Protein 9C72 (pdb70)

Radius of gyration: 13.76 Å; Cα contacts (8 Å, |Δi|>4): 237; chains: 1; bounding box: 25×38×30 Å

InterPro domains:
  IPR039989 ADP-ribose pyrophosphatase, mitochondrial [PTHR13030] (36-1040)
  IPR054090 Cep192/Spd-2-like domain [PF22073] (698-804)
  IPR054091 Cep192-like, domain 5 [PF22074] (838-971)
  IPR054092 Cep192-like, domain 6 [PF22076] (1048-1144)

Foldseek 3Di:
DQKDKPDQAAEAEPPDDLKDKMKIWGADQAKKKKAKDKPDPPFWDKPPRIDIAGYNTGIDMIMIGGDDDDPVVVVDDQMWIWMDIDPDIDIHGYYYDD

Nearest PDB structures (foldseek):
  2bvu-assembly3_C  TM=7.420E-01  e=1.705E-05  Ascaris suum
  1grw-assembly2_B  TM=7.457E-01  e=2.321E-05  Caenorhabditis elegans
  1row-assembly2_B  TM=7.937E-01  e=9.779E-05  Caenorhabditis elegans
  1msp-assembly1_A  TM=7.279E-01  e=3.325E-05  Ascaris suum
  1z9l-assembly1_A  TM=6.857E-01  e=5.851E-05  Rattus norvegicus

B-factor: mean 42.07, std 24.95, range [18.65, 183.74]

Secondary structure (DSSP, 8-state):
--EEEE-S-EEEETTS-SEEEEEEEE-SSS-EEEEEEESSTTSEEEESSEEEE-STTEEEEEEEEE-S---TTTTPPPPEEEEEETTEEEEEEEEEE-

Structure (mmCIF, N/CA/C/O backbone):
data_9C72
#
_entry.id   9C72
#
_cell.length_a   88.580
_cell.length_b   88.580
_cell.length_c   79.000
_cell.angle_alpha   90.000
_cell.angle_beta   90.000
_cell.angle_gamma   90.000
#
_symmetry.space_group_name_H-M   'I 41 2 2'
#
loop_
_entity.id
_entity.type
_entity.pdbx_description
1 polymer 'Spindle defective 2'
2 non-polymer 'SULFATE ION'
3 non-polymer 1,2-ETHANEDIOL
4 water water
#
loop_
_atom_site.group_PDB
_atom_site.id
_atom_site.type_symbol
_atom_site.label_atom_id
_atom_site.label_alt_id
_atom_site.label_comp_id
_atom_site.label_asym_id
_atom_site.label_entity_id
_atom_site.label_seq_id
_atom_site.pdbx_PDB_ins_code
_atom_site.Cartn_x
_atom_site.Cartn_y
_atom_site.Cartn_z
_atom_site.occupancy
_atom_site.B_iso_or_equiv
_atom_site.auth_seq_id
_atom_site.auth_comp_id
_atom_site.auth_asym_id
_atom_site.auth_atom_id
_atom_site.pdbx_PDB_model_num
ATOM 1 N N . GLN A 1 21 ? 75.41998 -9.15789 27.85207 1.000 68.10334 1049 GLN A N 1
ATOM 2 C CA . GLN A 1 21 ? 75.87337 -10.02439 28.93972 1.000 72.16338 1049 GLN A CA 1
ATOM 3 C C . GLN A 1 21 ? 76.58363 -11.26583 28.40141 1.000 55.70652 1049 GLN A C 1
ATOM 4 O O . GLN A 1 21 ? 77.77482 -11.44966 28.62296 1.000 60.23677 1049 GLN A O 1
ATOM 10 N N . ASN A 1 22 ? 75.84840 -12.11214 27.68166 1.000 45.97046 1050 ASN A N 1
ATOM 11 C CA . ASN A 1 22 ? 76.36002 -13.40081 27.23747 1.000 35.67875 1050 ASN A CA 1
ATOM 12 C C . ASN A 1 22 ? 76.85548 -13.39674 25.80584 1.000 35.29257 1050 ASN A C 1
ATOM 13 O O . ASN A 1 22 ? 77.24617 -14.44885 25.31389 1.000 29.94117 1050 ASN A O 1
ATOM 18 N N . TRP A 1 23 ? 76.82419 -12.25869 25.12457 1.000 30.55137 1051 TRP A N 1
ATOM 19 C CA . TRP A 1 23 ? 77.25960 -12.17966 23.74129 1.000 24.81408 1051 TRP A CA 1
ATOM 20 C C . TRP A 1 23 ? 77.50380 -10.70779 23.42772 1.000 30.68795 1051 TRP A C 1
ATOM 21 O O . TRP A 1 23 ? 77.16433 -9.83003 24.22159 1.000 31.48891 1051 TRP A O 1
ATOM 32 N N . CYS A 1 24 ? 78.10029 -10.43509 22.27157 1.000 27.11083 1052 CYS A N 1
ATOM 33 C CA . CYS A 1 24 ? 78.41099 -9.04177 21.95720 1.000 34.81977 1052 CYS A CA 1
ATOM 34 C C . CYS A 1 24 ? 78.71127 -8.89401 20.47519 1.000 32.15300 1052 CYS A C 1
ATOM 35 O O . CYS A 1 24 ? 78.92757 -9.87726 19.75271 1.000 25.62046 1052 CYS A O 1
ATOM 38 N N . VAL A 1 25 ? 78.71504 -7.63391 20.03336 1.000 27.81535 1053 VAL A N 1
ATOM 39 C CA . VAL A 1 25 ? 78.94010 -7.26494 18.63260 1.000 24.20453 1053 VAL A CA 1
ATOM 40 C C . VAL A 1 25 ? 79.98806 -6.15862 18.58804 1.000 27.27785 1053 VAL A C 1
ATOM 41 O O . VAL A 1 25 ? 79.91331 -5.19880 19.36404 1.000 30.69252 1053 VAL A O 1
ATOM 45 N N . GLN A 1 26 ? 80.97094 -6.30173 17.69391 1.000 28.41561 1054 GLN A N 1
ATOM 46 C CA . GLN A 1 26 ? 82.00237 -5.29956 17.46570 1.000 29.66323 1054 GLN A CA 1
ATOM 47 C C . GLN A 1 26 ? 82.13815 -5.04593 15.97075 1.000 25.58357 1054 GLN A C 1
ATOM 48 O O . GLN A 1 26 ? 81.97143 -5.98314 15.17947 1.000 32.39255 1054 GLN A O 1
ATOM 54 N N . PRO A 1 27 ? 82.46483 -3.79971 15.54550 1.000 33.92937 1055 PRO A N 1
ATOM 55 C CA . PRO A 1 27 ? 82.61637 -2.64770 16.42688 1.000 32.00986 1055 PRO A CA 1
ATOM 56 C C . PRO A 1 27 ? 81.23740 -2.09822 16.80054 1.000 37.40819 1055 PRO A C 1
ATOM 57 O O . PRO A 1 27 ? 80.23765 -2.70504 16.40520 1.000 33.08675 1055 PRO A O 1
ATOM 61 N N . GLY A 1 28 ? 81.18653 -0.98945 17.53893 1.000 38.71440 1056 GLY A N 1
ATOM 62 C CA . GLY A 1 28 ? 79.93608 -0.36519 17.91969 1.000 34.93175 1056 GLY A CA 1
ATOM 63 C C . GLY A 1 28 ? 79.42325 0.68257 16.95566 1.000 41.20093 1056 GLY A C 1
ATOM 64 O O . GLY A 1 28 ? 78.40841 1.32176 17.23277 1.000 40.61633 1056 GLY A O 1
ATOM 65 N N . LEU A 1 29 ? 80.10118 0.89052 15.82779 1.000 37.55610 1057 LEU A N 1
ATOM 66 C CA . LEU A 1 29 ? 79.65211 1.80796 14.78948 1.000 31.91571 1057 LEU A CA 1
ATOM 67 C C . LEU A 1 29 ? 80.22723 1.33842 13.46063 1.000 40.99482 1057 LEU A C 1
ATOM 68 O O . LEU A 1 29 ? 81.39844 0.95206 13.38484 1.000 36.13438 1057 LEU A O 1
ATOM 73 N N . LEU A 1 30 ? 79.40447 1.35829 12.42179 1.000 28.52087 1058 LEU A N 1
ATOM 74 C CA . LEU A 1 30 ? 79.85231 1.04769 11.06960 1.000 26.60474 1058 LEU A CA 1
ATOM 75 C C . LEU A 1 30 ? 80.00307 2.34455 10.29155 1.000 39.18952 1058 LEU A C 1
ATOM 76 O O . LEU A 1 30 ? 79.05476 3.12739 10.21106 1.000 44.36931 1058 LEU A O 1
ATOM 81 N N . GLU A 1 31 ? 81.18717 2.57550 9.72669 1.000 42.25012 1059 GLU A N 1
ATOM 82 C CA . GLU A 1 31 ? 81.50160 3.84030 9.06129 1.000 32.19077 1059 GLU A CA 1
ATOM 83 C C . GLU A 1 31 ? 81.63344 3.61106 7.56255 1.000 36.68964 1059 GLU A C 1
ATOM 84 O O . GLU A 1 31 ? 82.49780 2.83977 7.12378 1.000 33.71340 1059 GLU A O 1
ATOM 90 N N . PHE A 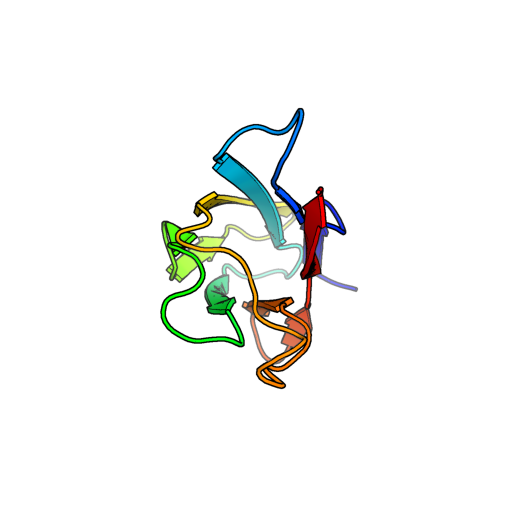1 32 ? 80.80681 4.29681 6.78254 1.000 27.81447 1060 PHE A N 1
ATOM 91 C CA . PHE A 1 32 ? 80.95074 4.32630 5.33258 1.000 25.67436 1060 PHE A CA 1
ATOM 92 C C . PHE A 1 32 ? 81.15497 5.76169 4.85901 1.000 35.13024 1060 PHE A C 1
ATOM 93 O O . PHE A 1 32 ? 80.88291 6.71658 5.59464 1.000 36.00881 1060 PHE A O 1
ATOM 101 N N . GLY A 1 33 ? 81.63444 5.90838 3.61894 1.000 36.43718 1061 GLY A N 1
ATOM 102 C CA . GLY A 1 33 ? 81.77964 7.20878 2.96856 1.000 30.16145 1061 GLY A CA 1
ATOM 103 C C . GLY A 1 33 ? 83.22521 7.61173 2.74852 1.000 41.90416 1061 GLY A C 1
ATOM 104 O O . GLY A 1 33 ? 84.13497 6.77826 2.65565 1.000 37.00239 1061 GLY A O 1
ATOM 105 N N . VAL A 1 34 ? 83.43604 8.93016 2.64849 1.000 35.77432 1062 VAL A N 1
ATOM 106 C CA . VAL A 1 34 ? 84.75817 9.43116 2.30684 1.000 37.39895 1062 VAL A CA 1
ATOM 107 C C . VAL A 1 34 ? 85.77307 8.85658 3.28914 1.000 51.95890 1062 VAL A C 1
ATOM 108 O O . VAL A 1 34 ? 85.52186 8.76740 4.49702 1.000 37.53106 1062 VAL A O 1
ATOM 112 N N . GLY A 1 35 ? 86.89052 8.36965 2.75029 1.000 39.28649 1063 GLY A N 1
ATOM 113 C CA . GLY A 1 35 ? 87.95170 7.78809 3.54771 1.000 40.32380 1063 GLY A CA 1
ATOM 114 C C . GLY A 1 35 ? 87.74857 6.35451 3.98530 1.000 45.07518 1063 GLY A C 1
ATOM 115 O O . GLY A 1 35 ? 88.70481 5.74260 4.49459 1.000 45.08317 1063 GLY A O 1
ATOM 116 N N . CYS A 1 36 ? 86.54759 5.79376 3.81341 1.000 35.87073 1064 CYS A N 1
ATOM 117 C CA . CYS A 1 36 ? 86.20414 4.47148 4.31248 1.000 36.44627 1064 CYS A CA 1
ATOM 118 C C . CYS A 1 36 ? 86.20790 3.41507 3.21285 1.000 33.07769 1064 CYS A C 1
ATOM 119 O O . CYS A 1 36 ? 85.90024 3.69391 2.05533 1.000 35.86912 1064 CYS A O 1
ATOM 122 N N . SER A 1 37 ? 86.52455 2.18446 3.60209 1.000 30.21908 1065 SER A N 1
ATOM 123 C CA . SER A 1 37 ? 86.23621 1.00767 2.79014 1.000 33.40455 1065 SER A CA 1
ATOM 124 C C . SER A 1 37 ? 84.76740 0.99697 2.36794 1.000 37.57573 1065 SER A C 1
ATOM 125 O O . SER A 1 37 ? 83.89316 1.46830 3.12014 1.000 29.52009 1065 SER A O 1
ATOM 128 N N . PRO A 1 38 ? 84.44517 0.47191 1.17915 1.000 40.73106 1066 PRO A N 1
ATOM 129 C CA . PRO A 1 38 ? 83.02429 0.23467 0.84273 1.000 31.98842 1066 PRO A CA 1
ATOM 130 C C . PRO A 1 38 ? 82.43990 -0.92486 1.61610 1.000 29.28004 1066 PRO A C 1
ATOM 131 O O . PRO A 1 38 ? 81.22186 -1.17158 1.55806 1.000 29.67385 1066 PRO A O 1
ATOM 135 N N . LEU A 1 39 ? 83.28830 -1.63321 2.34443 1.000 23.63163 1067 LEU A N 1
ATOM 136 C CA . LEU A 1 39 ? 82.95479 -2.84302 3.05790 1.000 25.38673 1067 LEU A CA 1
ATOM 137 C C . LEU A 1 39 ? 83.24269 -2.62177 4.54216 1.000 32.97241 1067 LEU A C 1
ATOM 138 O O . LEU A 1 39 ? 84.29575 -2.08753 4.89765 1.000 28.61848 1067 LEU A O 1
ATOM 143 N N . ALA A 1 40 ? 82.31397 -3.01464 5.40234 1.000 24.61422 1068 ALA A N 1
ATOM 144 C CA . ALA A 1 40 ? 82.56160 -3.04709 6.83715 1.000 30.01177 1068 ALA A CA 1
ATOM 145 C C . ALA A 1 40 ? 82.38255 -4.48221 7.30494 1.000 39.15319 1068 ALA A C 1
ATOM 146 O O . ALA A 1 40 ? 81.64616 -5.25049 6.68732 1.000 32.73398 1068 ALA A O 1
ATOM 148 N N . THR A 1 41 ? 83.07192 -4.87353 8.37262 1.000 25.62668 1069 THR A N 1
ATOM 149 C CA . THR A 1 41 ? 82.88792 -6.22761 8.88010 1.000 28.65804 1069 THR A CA 1
ATOM 150 C C . THR A 1 41 ? 82.55115 -6.17029 10.36856 1.000 34.86805 1069 THR A C 1
ATOM 151 O O . THR A 1 41 ? 83.20231 -5.44762 11.13128 1.000 33.05497 1069 THR A O 1
ATOM 155 N N . LEU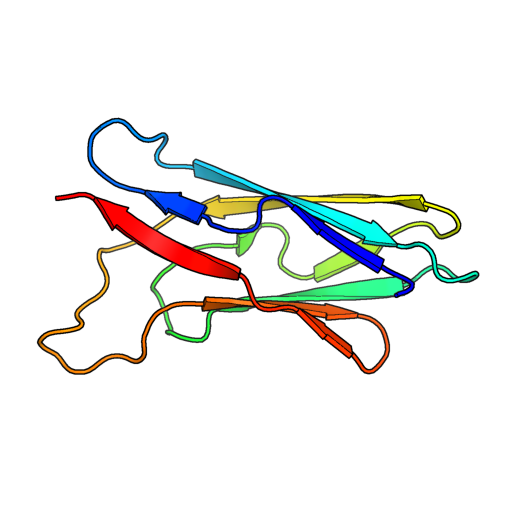 A 1 42 ? 81.50232 -6.89397 10.75702 1.000 27.61361 1070 LEU A N 1
ATOM 156 C CA . LEU A 1 42 ? 81.08773 -7.08301 12.14236 1.000 25.66826 1070 LEU A CA 1
ATOM 157 C C . LEU A 1 42 ? 81.59753 -8.42253 12.66228 1.000 29.81660 1070 LEU A C 1
ATOM 158 O O . LEU A 1 42 ? 81.67444 -9.40973 11.92561 1.000 29.02377 1070 LEU A O 1
ATOM 163 N N . SER A 1 43 ? 81.91228 -8.45681 13.94909 1.000 28.30431 1071 SER A N 1
ATOM 164 C CA . SER A 1 43 ? 82.30001 -9.68616 14.62554 1.000 21.44463 1071 SER A CA 1
ATOM 165 C C . SER A 1 43 ? 81.29912 -9.94359 15.74790 1.000 22.32059 1071 SER A C 1
ATOM 166 O O . SER A 1 43 ? 81.14983 -9.11370 16.65522 1.000 26.83795 1071 SER A O 1
ATOM 169 N N . VAL A 1 44 ? 80.61260 -11.08216 15.68913 1.000 22.45014 1072 VAL A N 1
ATOM 170 C CA . VAL A 1 44 ? 79.58703 -11.43231 16.66845 1.000 22.18481 1072 VAL A CA 1
ATOM 171 C C . VAL A 1 44 ? 80.11155 -12.58039 17.51522 1.000 27.80657 1072 VAL A C 1
ATOM 172 O O . VAL A 1 44 ? 80.39285 -13.65477 16.98212 1.000 25.97315 1072 VAL A O 1
ATOM 176 N N . THR A 1 45 ? 80.21596 -12.37335 18.82447 1.000 22.91755 1073 THR A N 1
ATOM 177 C CA . THR A 1 45 ? 80.76429 -13.37046 19.73242 1.000 25.47990 1073 THR A CA 1
ATOM 178 C C . THR A 1 45 ? 79.64085 -13.99425 20.53571 1.000 26.98874 1073 THR A C 1
ATOM 179 O O . THR A 1 45 ? 78.85518 -13.27344 21.16452 1.000 24.46611 1073 THR A O 1
ATOM 183 N N . ASN A 1 46 ? 79.58998 -15.32860 20.55025 1.000 21.05566 1074 ASN A N 1
ATOM 184 C CA . ASN A 1 46 ? 78.59748 -16.06984 21.33293 1.000 21.97147 1074 ASN A CA 1
ATOM 185 C C . ASN A 1 46 ? 79.23842 -16.61514 22.60604 1.000 28.72818 1074 ASN A C 1
ATOM 186 O O . ASN A 1 46 ? 80.05836 -17.54160 22.54400 1.000 24.45058 1074 ASN A O 1
ATOM 191 N N . SER A 1 47 ? 78.84998 -16.07925 23.77949 1.000 23.36421 1075 SER A N 1
ATOM 192 C CA . SER A 1 47 ? 79.33154 -16.64791 25.03507 1.000 25.91970 1075 SER A CA 1
ATOM 193 C C . SER A 1 47 ? 78.23004 -17.33699 25.83945 1.000 24.51135 1075 SER A C 1
ATOM 194 O O . SER A 1 47 ? 78.42015 -17.60395 27.02939 1.000 25.23051 1075 SER A O 1
ATOM 197 N N . PHE A 1 48 ? 77.09906 -17.65956 25.20951 1.000 24.10697 1076 PHE A N 1
ATOM 198 C CA . PHE A 1 48 ? 76.16428 -18.61755 25.79779 1.000 23.00596 1076 PHE A CA 1
ATOM 199 C C . PHE A 1 48 ? 76.82551 -19.99368 25.83252 1.000 29.26200 1076 PHE A C 1
ATOM 200 O O . PHE A 1 48 ? 77.85985 -20.22452 25.19906 1.000 23.86836 1076 PHE A O 1
ATOM 208 N N . CYS A 1 49 ? 76.23667 -20.91632 26.58892 1.000 24.93313 1077 CYS A N 1
ATOM 209 C CA . CYS A 1 49 ? 76.78913 -22.26534 26.64668 1.000 32.28660 1077 CYS A CA 1
ATOM 210 C C . CYS A 1 49 ? 76.46038 -23.10270 25.40764 1.000 29.68121 1077 CYS A C 1
ATOM 211 O O . CYS A 1 49 ? 77.07586 -24.15453 25.19754 1.000 28.81477 1077 CYS A O 1
ATOM 214 N N . SER A 1 50 ? 75.52516 -22.67534 24.57371 1.000 29.22047 1078 SER A N 1
ATOM 215 C CA . SER A 1 50 ? 75.11572 -23.48519 23.43926 1.000 26.03752 1078 SER A CA 1
ATOM 2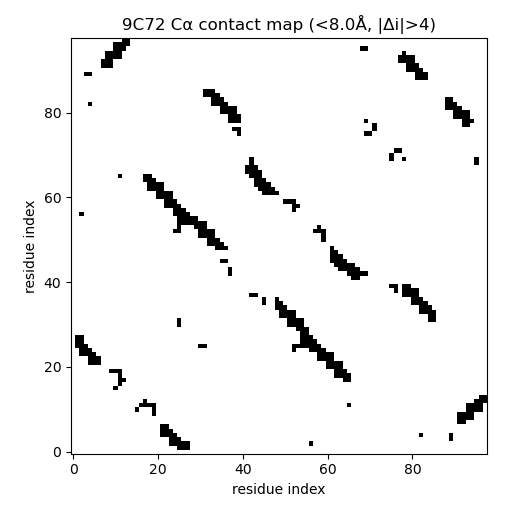16 C C . SER A 1 50 ? 75.32819 -22.73520 22.13830 1.000 23.95715 1078 SER A C 1
ATOM 217 O O . SER A 1 50 ? 75.28812 -21.50715 22.08917 1.000 26.18724 1078 SER A O 1
ATOM 220 N N . ARG A 1 51 ? 75.51245 -23.50916 21.07862 1.000 19.88699 1079 ARG A N 1
ATOM 221 C CA . ARG A 1 51 ? 75.63348 -22.94956 19.74581 1.000 21.87669 1079 ARG A CA 1
ATOM 222 C C . ARG A 1 51 ? 74.34270 -22.21388 19.39319 1.000 24.12123 1079 ARG A C 1
ATOM 223 O O . ARG A 1 51 ? 73.24859 -22.64842 19.76653 1.000 25.34133 1079 ARG A O 1
ATOM 231 N N . GLN A 1 52 ? 74.47222 -21.07356 18.71217 1.000 20.57999 1080 GLN A N 1
ATOM 232 C CA . GLN A 1 52 ? 73.34978 -20.16253 18.45250 1.000 25.76271 1080 GLN A CA 1
ATOM 233 C C . GLN A 1 52 ? 73.27123 -19.77654 16.97684 1.000 25.15039 1080 GLN A C 1
ATOM 234 O O . GLN A 1 52 ? 74.28678 -19.43415 16.36256 1.000 23.75030 1080 GLN A O 1
ATOM 240 N N . LEU A 1 53 ? 72.06755 -19.82721 16.41346 1.000 21.85210 1081 LEU A N 1
ATOM 241 C CA . LEU A 1 53 ? 71.81610 -19.16180 15.13834 1.000 23.84830 1081 LEU A CA 1
ATOM 242 C C . LEU A 1 53 ? 71.72515 -17.64665 15.35623 1.000 27.93571 1081 LEU A C 1
ATOM 243 O O . LEU A 1 53 ? 71.13813 -17.18369 16.33695 1.000 26.80281 1081 LEU A O 1
ATOM 248 N N . ILE A 1 54 ? 72.37321 -16.86477 14.49209 1.000 18.65967 1082 ILE A N 1
ATOM 249 C CA . ILE A 1 54 ? 72.10626 -15.42343 14.48001 1.000 19.96848 1082 ILE A CA 1
ATOM 250 C C . ILE A 1 54 ? 71.50661 -15.03271 13.14102 1.000 32.45419 1082 ILE A C 1
ATOM 251 O O . ILE A 1 54 ? 71.73899 -15.69416 12.12112 1.000 22.79731 1082 ILE A O 1
ATOM 256 N N . GLU A 1 55 ? 70.74095 -13.93792 13.16219 1.000 21.27446 1083 GLU A N 1
ATOM 257 C CA . GLU A 1 55 ? 70.20576 -13.27525 11.97600 1.000 26.31182 1083 GLU A CA 1
ATOM 258 C C . GLU A 1 55 ? 70.64869 -11.81965 12.01603 1.000 28.22278 1083 GLU A C 1
ATOM 259 O O . GLU A 1 55 ? 70.54131 -11.16399 13.05157 1.000 22.76158 1083 GLU A O 1
ATOM 265 N N . VAL A 1 56 ? 71.13138 -11.30902 10.89180 1.000 21.66393 1084 VAL A N 1
ATOM 266 C CA . VAL A 1 56 ? 71.67132 -9.95174 10.82648 1.000 20.01462 1084 VAL A CA 1
ATOM 267 C C . VAL A 1 56 ? 70.86480 -9.19739 9.78698 1.000 25.32777 1084 VAL A C 1
ATOM 268 O O . VAL A 1 56 ? 70.85278 -9.58832 8.61248 1.000 21.15728 1084 VAL A O 1
ATOM 272 N N . THR A 1 57 ? 70.20011 -8.12402 10.21051 1.000 22.48459 1085 THR A N 1
ATOM 273 C CA . THR A 1 57 ? 69.27475 -7.38985 9.35725 1.000 21.77124 1085 THR A CA 1
ATOM 274 C C . THR A 1 57 ? 69.57912 -5.89498 9.41574 1.000 23.16134 1085 THR A C 1
ATOM 275 O O . THR A 1 57 ? 70.35578 -5.41491 10.24989 1.000 25.85206 1085 THR A O 1
ATOM 279 N N . CYS A 1 58 ? 68.95459 -5.15467 8.51420 1.000 19.90245 1086 CYS A N 1
ATOM 280 C CA . CYS A 1 58 ? 69.02253 -3.69943 8.50086 1.000 21.33221 1086 CYS A CA 1
ATOM 281 C C . CYS A 1 58 ? 67.60632 -3.15998 8.64406 1.000 27.89650 1086 CYS A C 1
ATOM 282 O O . CYS A 1 58 ? 66.65821 -3.75154 8.11616 1.000 25.23012 1086 CYS A O 1
ATOM 285 N N . ASN A 1 59 ? 67.44496 -2.05439 9.38449 1.000 25.11233 1087 ASN A N 1
ATOM 286 C CA . ASN A 1 59 ? 66.12134 -1.47525 9.59349 1.000 28.31047 1087 ASN A CA 1
ATOM 287 C C . ASN A 1 59 ? 65.66766 -0.58815 8.43669 1.000 27.95846 1087 ASN A C 1
ATOM 288 O O . ASN A 1 59 ? 64.58640 0.01206 8.52269 1.000 29.23632 1087 ASN A O 1
ATOM 293 N N . VAL A 1 60 ? 66.45040 -0.49361 7.36412 1.000 24.34613 1088 VAL A N 1
ATOM 294 C CA . VAL A 1 60 ? 66.06843 0.24143 6.16148 1.000 24.34152 1088 VAL A CA 1
ATOM 295 C C . VAL A 1 60 ? 66.21626 -0.69203 4.96535 1.000 27.54260 1088 VAL A C 1
ATOM 296 O O . VAL A 1 60 ? 67.30278 -1.25261 4.77186 1.000 25.62313 1088 VAL A O 1
ATOM 300 N N . PRO A 1 61 ? 65.18240 -0.88653 4.14269 1.000 27.02414 1089 PRO A N 1
ATOM 301 C CA . PRO A 1 61 ? 65.31128 -1.81427 3.00680 1.000 28.21184 1089 PRO A CA 1
ATOM 302 C C . PRO A 1 61 ? 66.23207 -1.28943 1.90957 1.000 27.19088 1089 PRO A C 1
ATOM 303 O O . PRO A 1 61 ? 66.24353 -0.09465 1.59044 1.000 27.42718 1089 PRO A O 1
ATOM 307 N N . ASP A 1 62 ? 66.96818 -2.22843 1.29153 1.000 24.47842 1090 ASP A N 1
ATOM 308 C CA . ASP A 1 62 ? 67.77387 -1.96496 0.09514 1.000 24.97236 1090 ASP A CA 1
ATOM 309 C C . ASP A 1 62 ? 68.85517 -0.91565 0.35984 1.000 27.71862 1090 ASP A C 1
ATOM 310 O O . ASP A 1 62 ? 69.22773 -0.14702 -0.53114 1.000 31.50660 1090 ASP A O 1
ATOM 315 N N . LEU A 1 63 ? 69.34252 -0.86203 1.59663 1.000 23.95152 1091 LEU A N 1
ATOM 316 C CA . LEU A 1 63 ? 70.38935 0.07156 1.99325 1.000 24.22438 1091 LEU A CA 1
ATOM 317 C C . LEU A 1 63 ? 71.74962 -0.60013 2.02421 1.000 26.59884 1091 LEU A C 1
ATOM 318 O O . LEU A 1 63 ? 72.72795 -0.02344 1.54729 1.000 26.56619 1091 LEU A O 1
ATOM 323 N N . VAL A 1 64 ? 71.82836 -1.79329 2.61223 1.000 23.73108 1092 VAL A N 1
ATOM 324 C CA . VAL A 1 64 ? 73.06470 -2.56148 2.67940 1.000 23.83026 1092 VAL A CA 1
ATOM 325 C C . VAL A 1 64 ? 72.81784 -3.97731 2.16539 1.000 23.48178 1092 VAL A C 1
ATOM 326 O O . VAL A 1 64 ? 71.67824 -4.45148 2.08028 1.000 21.61073 1092 VAL A O 1
ATOM 330 N N A ARG A 1 65 ? 73.92144 -4.66681 1.84873 0.500 22.03406 1093 ARG A N 1
ATOM 331 N N B ARG A 1 65 ? 73.91227 -4.62485 1.77006 0.500 22.00999 1093 ARG A N 1
ATOM 332 C CA A ARG A 1 65 ? 73.93083 -6.10234 1.56348 0.500 24.18533 1093 ARG A CA 1
ATOM 333 C CA B ARG A 1 65 ? 73.96835 -6.06842 1.58893 0.500 24.20632 1093 ARG A CA 1
ATOM 334 C C A ARG A 1 65 ? 74.75861 -6.78438 2.64849 0.500 27.36763 1093 ARG A C 1
ATOM 335 C C B ARG A 1 65 ? 74.69664 -6.62750 2.80392 0.500 27.05448 1093 ARG A C 1
ATOM 336 O O A ARG A 1 65 ? 75.96506 -6.53534 2.76439 0.500 23.66296 1093 ARG A O 1
ATOM 337 O O B ARG A 1 65 ? 75.75122 -6.11074 3.19098 0.500 23.78003 1093 ARG A O 1
ATOM 352 N N . ILE A 1 66 ? 74.10879 -7.63544 3.44244 1.000 21.06975 1094 ILE A N 1
ATOM 353 C CA . ILE A 1 66 ? 74.70902 -8.28120 4.61037 1.000 22.17649 1094 ILE A CA 1
ATOM 354 C C . ILE A 1 66 ? 75.02268 -9.73107 4.26158 1.000 26.00682 1094 ILE A C 1
ATOM 355 O O . ILE A 1 66 ? 74.12835 -10.47527 3.83625 1.000 20.89994 1094 ILE A O 1
ATOM 360 N N . SER A 1 67 ? 76.28473 -10.14859 4.45707 1.000 21.99980 1095 SER A N 1
ATOM 361 C CA . SER A 1 67 ? 76.67746 -11.47347 3.97127 1.000 24.55035 1095 SER A CA 1
ATOM 362 C C . SER A 1 67 ? 77.62424 -12.13760 4.95366 1.000 23.95423 1095 SER A C 1
ATOM 363 O O . SER A 1 67 ? 78.68998 -11.57321 5.24003 1.000 25.29668 1095 SER A O 1
ATOM 366 N N . PRO A 1 68 ? 77.27500 -13.31828 5.51204 1.000 28.96351 1096 PRO A N 1
ATOM 367 C CA . PRO A 1 68 ? 75.96109 -13.97650 5.37705 1.000 27.79308 1096 PRO A CA 1
ATOM 368 C C . PRO A 1 68 ? 74.93752 -13.26528 6.26367 1.000 26.83013 1096 PRO A C 1
ATOM 369 O O . PRO A 1 68 ? 75.33474 -12.67714 7.25687 1.000 23.52227 1096 PRO A O 1
ATOM 373 N N . SER A 1 69 ? 73.64195 -13.31654 5.96769 1.000 21.34026 1097 SER A N 1
ATOM 374 C CA A SER A 1 69 ? 72.68323 -12.72246 6.89185 0.700 24.24310 1097 SER A CA 1
ATOM 375 C CA B SER A 1 69 ? 72.66460 -12.73081 6.87478 0.300 24.34177 1097 SER A CA 1
ATOM 376 C C . SER A 1 69 ? 72.21650 -13.68976 7.97132 1.000 27.28225 1097 SER A C 1
ATOM 377 O O . SER A 1 69 ? 71.56547 -13.25467 8.92010 1.000 24.72059 1097 SER A O 1
ATOM 382 N N . GLU A 1 70 ? 72.54344 -14.98173 7.86459 1.000 20.49622 1098 GLU A N 1
ATOM 383 C CA . GLU A 1 70 ? 72.23655 -15.93123 8.92931 1.000 23.08483 1098 GLU A CA 1
ATOM 384 C C . GLU A 1 70 ? 73.39107 -16.92209 9.01032 1.000 24.78333 1098 GLU A C 1
ATOM 385 O O . GLU A 1 70 ? 73.92426 -17.33378 7.97244 1.000 26.42145 1098 GLU A O 1
ATOM 391 N N . CYS A 1 71 ? 73.80892 -17.28251 10.23156 1.000 21.04279 1099 CYS A N 1
ATOM 392 C CA . CYS A 1 71 ? 74.84306 -18.31055 10.39739 1.000 23.42505 1099 CYS A CA 1
ATOM 393 C C . CYS A 1 71 ? 74.81823 -18.80582 11.83767 1.000 24.43747 1099 CYS A C 1
ATOM 394 O O . CYS A 1 71 ? 74.16486 -18.22031 12.70025 1.000 21.62264 1099 CYS A O 1
ATOM 397 N N . TYR A 1 72 ? 75.53036 -19.89750 12.09052 1.000 22.06139 1100 TYR A N 1
ATOM 398 C CA . TYR A 1 72 ? 75.64506 -20.42601 13.45117 1.000 26.94254 1100 TYR A CA 1
ATOM 399 C C . TYR A 1 72 ? 76.97325 -20.01227 14.06912 1.000 29.41818 1100 TYR A C 1
ATOM 400 O O . TYR A 1 72 ? 77.99026 -19.89885 13.37516 1.000 30.09644 1100 TYR A O 1
ATOM 409 N N . VAL A 1 73 ? 76.96200 -19.79397 15.38764 1.000 25.58284 1101 VAL A N 1
ATOM 410 C CA . VAL A 1 73 ? 78.13778 -19.32234 16.12062 1.000 21.10966 1101 VAL A CA 1
ATOM 411 C C . VAL A 1 73 ? 78.40066 -20.29743 17.25981 1.000 23.37826 1101 VAL A C 1
ATOM 412 O O . VAL A 1 73 ? 77.49160 -20.59531 18.04748 1.000 21.72248 1101 VAL A O 1
ATOM 416 N N A SER A 1 74 ? 79.63491 -20.80101 17.33414 0.500 23.31021 1102 SER A N 1
ATOM 417 N N B SER A 1 74 ? 79.62835 -20.81470 17.33339 0.500 23.32226 1102 SER A N 1
ATOM 418 C CA A SER A 1 74 ? 79.99496 -21.73805 18.39008 0.500 22.78467 1102 SER A CA 1
ATOM 419 C CA B SER A 1 74 ? 79.95086 -21.76674 18.38849 0.500 22.75263 1102 SER A CA 1
ATOM 420 C C A SER A 1 74 ? 79.88147 -21.05312 19.75330 0.500 18.72286 1102 SER A C 1
ATOM 421 C C B SER A 1 74 ? 79.88569 -21.06818 19.74847 0.500 18.72437 1102 SER A C 1
ATOM 422 O O A SER A 1 74 ? 80.00668 -19.82728 19.85047 0.500 23.93502 1102 SER A O 1
ATOM 423 O O B SER A 1 74 ? 80.05696 -19.84688 19.83542 0.500 23.89212 1102 SER A O 1
ATOM 428 N N . PRO A 1 75 ? 79.62845 -21.82094 20.82131 1.000 21.90657 1103 PRO A N 1
ATOM 429 C CA . PRO A 1 75 ? 79.50709 -21.21482 22.15920 1.000 20.89482 1103 PRO A CA 1
ATOM 430 C C . PRO A 1 75 ? 80.83579 -20.90498 22.83345 1.000 22.50906 1103 PRO A C 1
ATOM 431 O O . PRO A 1 75 ? 81.90975 -21.05339 22.23886 1.000 23.98577 1103 PRO A O 1
ATOM 435 N N . ASP A 1 76 ? 80.76080 -20.48924 24.09739 1.000 21.66926 1104 ASP A N 1
ATOM 436 C CA . ASP A 1 76 ? 81.94107 -20.33411 24.93952 1.000 24.94630 1104 ASP A CA 1
ATOM 437 C C . ASP A 1 76 ? 82.95821 -19.38687 24.30648 1.000 28.87468 1104 ASP A C 1
ATOM 438 O O . ASP A 1 76 ? 84.16942 -19.57139 24.43466 1.000 28.54576 1104 ASP A O 1
ATOM 443 N N . GLY A 1 77 ? 82.46200 -18.36833 23.61355 1.000 24.33463 1105 GLY A N 1
ATOM 444 C CA . GLY A 1 77 ? 83.30975 -17.36008 23.01160 1.000 25.72404 1105 GLY A CA 1
ATOM 445 C C . GLY A 1 77 ? 83.62699 -17.53061 21.53916 1.000 29.37426 1105 GLY A C 1
ATOM 446 O O . GLY A 1 77 ? 84.48572 -16.80382 21.02535 1.000 26.11962 1105 GLY A O 1
ATOM 447 N N . GLY A 1 78 ? 82.98463 -18.47039 20.85360 1.000 20.03837 1106 GLY A N 1
ATOM 448 C CA . GLY A 1 78 ? 83.06596 -18.51863 19.39785 1.000 23.84792 1106 GLY A CA 1
ATOM 449 C C . GLY A 1 78 ? 82.55167 -17.24141 18.74376 1.000 27.60240 1106 GLY A C 1
ATOM 450 O O . GLY A 1 78 ? 81.80391 -16.45494 19.33604 1.000 27.34425 1106 GLY A O 1
ATOM 451 N N . HIS A 1 79 ? 82.95462 -17.02050 17.48757 1.000 23.90661 1107 HIS A N 1
ATOM 452 C CA . HIS A 1 79 ? 82.57037 -15.77827 16.82891 1.000 26.56905 1107 HIS A CA 1
ATOM 453 C C . HIS A 1 79 ? 82.33993 -16.00269 15.34024 1.000 27.47893 1107 HIS A C 1
ATOM 454 O O . HIS A 1 79 ? 82.86952 -16.94663 14.74856 1.000 24.29934 1107 HIS A O 1
ATOM 461 N N . ALA A 1 80 ? 81.53959 -15.12562 14.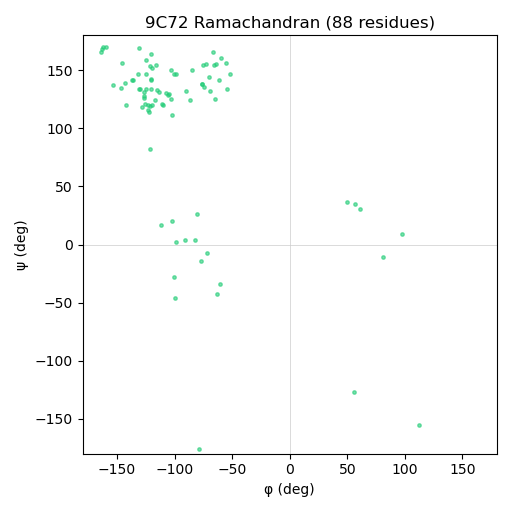74356 1.000 24.33608 1108 ALA A N 1
ATOM 462 C CA . ALA A 1 80 ? 81.33240 -15.10293 13.30316 1.000 26.96740 1108 ALA A CA 1
ATOM 463 C C . ALA A 1 80 ? 81.65573 -13.70653 12.77727 1.000 27.11549 1108 ALA A C 1
ATOM 464 O O . ALA A 1 80 ? 81.37587 -12.71142 13.44205 1.000 26.99649 1108 ALA A O 1
ATOM 466 N N . GLU A 1 81 ? 82.18875 -13.62619 11.55675 1.000 24.79454 1109 GLU A N 1
ATOM 467 C CA . GLU A 1 81 ? 82.45745 -12.34448 10.91082 1.000 24.32612 1109 GLU A CA 1
ATOM 468 C C . GLU A 1 81 ? 81.45109 -12.12080 9.78988 1.000 23.70747 1109 GLU A C 1
ATOM 469 O O . GLU A 1 81 ? 81.23406 -13.01181 8.95895 1.000 25.10839 1109 GLU A O 1
ATOM 475 N N . ILE A 1 82 ? 80.83318 -10.93859 9.77847 1.000 22.01862 1110 ILE A N 1
ATOM 476 C CA . ILE A 1 82 ? 79.70304 -10.62569 8.89886 1.000 22.51276 1110 ILE A CA 1
ATOM 477 C C . ILE A 1 82 ? 80.07645 -9.39886 8.06008 1.000 22.26497 1110 ILE A C 1
ATOM 478 O O . ILE A 1 82 ? 80.34276 -8.32554 8.62043 1.000 24.13302 1110 ILE A O 1
ATOM 483 N N . ASP A 1 83 ? 80.08224 -9.54300 6.72664 1.000 23.46876 1111 ASP A N 1
ATOM 484 C CA . ASP A 1 83 ? 80.29000 -8.38926 5.83877 1.000 20.28667 1111 ASP A CA 1
ATOM 485 C C . ASP A 1 83 ? 79.03244 -7.52331 5.75200 1.000 23.13685 1111 ASP A C 1
ATOM 486 O O . ASP A 1 83 ? 77.91709 -8.03426 5.62341 1.000 22.39047 1111 ASP A O 1
ATOM 491 N N . VAL A 1 84 ? 79.21821 -6.20519 5.77840 1.000 25.20528 1112 VAL A N 1
ATOM 492 C CA . VAL A 1 84 ? 78.14232 -5.23891 5.54067 1.000 20.29616 1112 VAL A CA 1
ATOM 493 C C . VAL A 1 84 ? 78.61856 -4.32020 4.40921 1.000 21.68886 1112 VAL A C 1
ATOM 494 O O . VAL A 1 84 ? 79.66198 -3.67553 4.52992 1.000 24.10927 1112 VAL A O 1
ATOM 498 N N . ARG A 1 85 ? 77.87317 -4.26884 3.31516 1.000 19.92502 1113 ARG A N 1
ATOM 499 C CA . ARG A 1 85 ? 78.28725 -3.54035 2.12179 1.000 19.66685 1113 ARG A CA 1
ATOM 500 C C . ARG A 1 85 ? 77.21361 -2.50316 1.81276 1.000 25.49950 1113 ARG A C 1
ATOM 501 O O . ARG A 1 85 ? 76.08311 -2.86603 1.45777 1.000 23.05701 1113 ARG A O 1
ATOM 509 N N . LEU A 1 86 ? 77.56567 -1.21677 1.92167 1.000 23.20006 1114 LEU A N 1
ATOM 510 C CA . LEU A 1 86 ? 76.58897 -0.15799 1.66360 1.000 23.50489 1114 LEU A CA 1
ATOM 511 C C . LEU A 1 86 ? 76.21634 -0.09904 0.18213 1.000 23.70449 1114 LEU A C 1
ATOM 512 O O . LEU A 1 86 ? 77.08675 -0.07220 -0.69304 1.000 28.67044 1114 LEU A O 1
ATOM 517 N N . LEU A 1 87 ? 74.90589 -0.04730 -0.10570 1.000 25.01024 1115 LEU A N 1
ATOM 518 C CA . LEU A 1 87 ? 74.41912 -0.02935 -1.48668 1.000 25.33409 1115 LEU A CA 1
ATOM 519 C C . LEU A 1 87 ? 74.03548 1.37057 -1.97325 1.000 36.11403 1115 LEU A C 1
ATOM 520 O O . LEU A 1 87 ? 74.12485 1.65054 -3.17589 1.000 33.38919 1115 LEU A O 1
ATOM 525 N N . ARG A 1 88 ? 73.62268 2.25779 -1.07109 1.000 31.96006 1116 ARG A N 1
ATOM 526 C CA . ARG A 1 88 ? 73.26801 3.62473 -1.43239 1.000 37.41007 1116 ARG A CA 1
ATOM 527 C C . ARG A 1 88 ? 73.35085 4.45845 -0.16628 1.000 34.72359 1116 ARG A C 1
ATOM 528 O O . ARG A 1 88 ? 73.47557 3.92457 0.94027 1.000 32.32457 1116 ARG A O 1
ATOM 536 N N . SER A 1 89 ? 73.26145 5.78333 -0.33264 1.000 39.40745 1117 SER A N 1
ATOM 537 C CA . SER A 1 89 ? 73.38024 6.54968 0.89491 1.000 46.02720 1117 SER A CA 1
ATOM 538 C C . SER A 1 89 ? 72.02225 6.64287 1.58022 1.000 43.75441 1117 SER A C 1
ATOM 539 O O . SER A 1 89 ? 70.98153 6.61313 0.91537 1.000 37.71905 1117 SER A O 1
ATOM 542 N N . PRO A 1 90 ? 72.01107 6.73657 2.90941 1.000 43.82593 1118 PRO A N 1
ATOM 543 C CA . PRO A 1 90 ? 70.74795 6.96401 3.62059 1.000 43.45791 1118 PRO A CA 1
ATOM 544 C C . PRO A 1 90 ? 70.17038 8.31608 3.24355 1.000 55.41164 1118 PRO A C 1
ATOM 545 O O . PRO A 1 90 ? 70.88494 9.23555 2.83640 1.000 52.38502 1118 PRO A O 1
ATOM 549 N N . ARG A 1 91 ? 68.85391 8.43320 3.37885 1.000 65.69411 1119 ARG A N 1
ATOM 550 C CA . ARG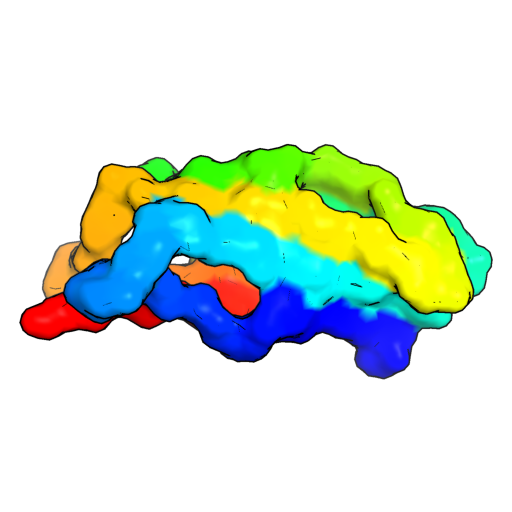 A 1 91 ? 68.15847 9.69612 3.12736 1.000 70.61293 1119 ARG A CA 1
ATOM 551 C C . ARG A 1 91 ? 67.42418 10.10372 4.39851 1.000 79.72627 1119 ARG A C 1
ATOM 552 O O . ARG A 1 91 ? 66.22827 9.84773 4.54383 1.000 88.98622 1119 ARG A O 1
ATOM 560 N N . GLN A 1 92 ? 68.15279 10.72920 5.32805 1.000 109.41607 1120 GLN A N 1
ATOM 561 C CA . GLN A 1 92 ? 67.49443 11.36304 6.46547 1.000 120.46365 1120 GLN A CA 1
ATOM 562 C C . GLN A 1 92 ? 66.54748 12.45832 6.00184 1.000 119.24130 1120 GLN A C 1
ATOM 563 O O . GLN A 1 92 ? 65.49402 12.67422 6.61344 1.000 104.56114 1120 GLN A O 1
ATOM 569 N N . ASP A 1 93 ? 66.90399 13.15007 4.91725 1.000 128.16076 1121 ASP A N 1
ATOM 570 C CA . ASP A 1 93 ? 66.03278 14.18482 4.37440 1.000 147.72559 1121 ASP A CA 1
ATOM 571 C C . ASP A 1 93 ? 64.71424 13.59330 3.89093 1.000 140.30182 1121 ASP A C 1
ATOM 572 O O . ASP A 1 93 ? 63.64133 14.15460 4.14413 1.000 156.18018 1121 ASP A O 1
ATOM 577 N N . LEU A 1 94 ? 64.76941 12.44947 3.20882 1.000 117.95700 1122 LEU A N 1
ATOM 578 C CA . LEU A 1 94 ? 63.57003 11.69404 2.87024 1.000 111.31316 1122 LEU A CA 1
ATOM 579 C C . LEU A 1 94 ? 63.07033 10.85468 4.04128 1.000 113.77658 1122 LEU A C 1
ATOM 580 O O . LEU A 1 94 ? 62.43209 9.80994 3.83344 1.000 94.49461 1122 LEU A O 1
ATOM 585 N N . LEU A 1 95 ? 63.39018 11.28480 5.26850 1.000 117.31884 1123 LEU A N 1
ATOM 586 C CA . LEU A 1 95 ? 62.79626 10.78941 6.51958 1.000 118.46581 1123 LEU A CA 1
ATOM 587 C C . LEU A 1 95 ? 62.80430 9.26478 6.61251 1.000 108.67521 1123 LEU A C 1
ATOM 588 O O . LEU A 1 95 ? 61.88083 8.64687 7.14185 1.000 95.37398 1123 LEU A O 1
ATOM 593 N N . GLU A 1 96 ? 63.86059 8.64700 6.09616 1.000 95.90782 1124 GLU A N 1
ATOM 594 C CA . GLU A 1 96 ? 64.13894 7.28491 6.50657 1.000 84.65174 1124 GLU A CA 1
ATOM 595 C C . GLU A 1 96 ? 64.51055 7.27149 7.98267 1.000 76.04215 1124 GLU A C 1
ATOM 596 O O . GLU A 1 96 ? 64.97714 8.26939 8.54104 1.000 86.11675 1124 GLU A O 1
ATOM 602 N N . ARG A 1 97 ? 64.28050 6.12701 8.61902 1.000 84.67204 1125 ARG A N 1
ATOM 603 C CA . ARG A 1 97 ? 64.77616 5.91550 9.96946 1.000 91.40144 1125 ARG A CA 1
ATOM 604 C C . ARG A 1 97 ? 66.28921 6.13080 10.01733 1.000 83.11778 1125 ARG A C 1
ATOM 605 O O . ARG A 1 97 ? 6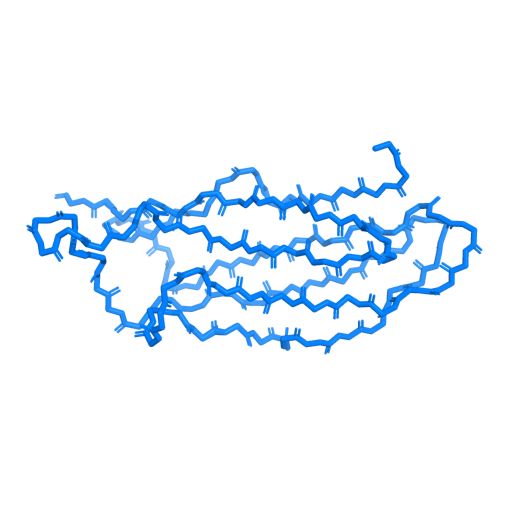6.99458 6.01856 9.00919 1.000 87.28046 1125 ARG A O 1
ATOM 613 N N . GLU A 1 98 ? 66.78972 6.45481 11.20190 1.000 77.22271 1126 GLU A N 1
ATOM 614 C CA . GLU A 1 98 ? 68.23096 6.44077 11.39703 1.000 52.17700 1126 GLU A CA 1
ATOM 615 C C . GLU A 1 98 ? 68.72828 5.00845 11.24642 1.000 38.50593 1126 GLU A C 1
ATOM 616 O O . GLU A 1 98 ? 68.21347 4.10028 11.91384 1.000 34.86225 1126 GLU A O 1
ATOM 622 N N . PRO A 1 99 ? 69.69537 4.76540 10.36796 1.000 33.36655 1127 PRO A N 1
ATOM 623 C CA . PRO A 1 99 ? 69.98452 3.39392 9.93201 1.000 25.49617 1127 PRO A CA 1
ATOM 624 C C . PRO A 1 99 ? 70.74849 2.59124 10.97569 1.000 38.93818 1127 PRO A C 1
ATOM 625 O O . PRO A 1 99 ? 71.67490 3.08094 11.62558 1.000 26.59799 1127 PRO A O 1
ATOM 629 N N . LEU A 1 100 ? 70.33326 1.33896 11.13281 1.000 23.49235 1128 LEU A N 1
ATOM 630 C CA . LEU A 1 100 ? 70.87857 0.41679 12.11304 1.000 28.27127 1128 LEU A CA 1
ATOM 631 C C . LEU A 1 100 ? 71.08276 -0.94450 11.47554 1.000 31.97280 1128 LEU A C 1
ATOM 632 O O . LEU A 1 100 ? 70.24696 -1.39965 10.68804 1.000 26.58913 1128 LEU A O 1
ATOM 637 N N . ILE A 1 101 ? 72.17911 -1.60131 11.83917 1.000 20.12452 1129 ILE A N 1
ATOM 638 C CA . ILE A 1 101 ? 72.30826 -3.04305 11.69366 1.000 19.71821 1129 ILE A CA 1
ATOM 639 C C . ILE A 1 101 ? 71.80562 -3.68728 12.98562 1.000 33.42190 1129 ILE A C 1
ATOM 640 O O . ILE A 1 101 ? 72.14668 -3.23672 14.08766 1.000 29.39887 1129 ILE A O 1
ATOM 645 N N . VAL A 1 102 ? 70.95493 -4.70550 12.86443 1.000 21.21911 1130 VAL A N 1
ATOM 646 C CA . VAL A 1 102 ? 70.39390 -5.39281 14.02684 1.000 21.04667 1130 VAL A CA 1
ATOM 647 C C . VAL A 1 102 ? 70.86380 -6.84566 13.98467 1.000 24.87246 1130 VAL A C 1
ATOM 648 O O . VAL A 1 102 ? 70.65369 -7.54823 12.98920 1.000 23.06253 1130 VAL A O 1
ATOM 652 N N . VAL A 1 103 ? 71.50876 -7.29698 15.05051 1.000 22.22686 1131 VAL A N 1
ATOM 653 C CA . VAL A 1 103 ? 71.88281 -8.70121 15.18097 1.000 22.45666 1131 VAL A CA 1
ATOM 654 C C . VAL A 1 103 ? 70.93446 -9.34819 16.17989 1.000 25.35234 1131 VAL A C 1
ATOM 655 O O . VAL A 1 103 ? 70.75804 -8.83723 17.29007 1.000 24.55504 1131 VAL A O 1
ATOM 659 N N . SER A 1 104 ? 70.34342 -10.48536 15.81417 1.000 24.77626 1132 SER A N 1
ATOM 660 C CA . SER A 1 104 ? 69.45488 -11.20106 16.72386 1.000 23.79464 1132 SER A CA 1
ATOM 661 C C . SER A 1 104 ? 70.05936 -12.55180 17.07873 1.000 31.75893 1132 SER A C 1
ATOM 662 O O . SER A 1 104 ? 70.52083 -13.28202 16.19020 1.000 25.86531 1132 SER A O 1
ATOM 665 N N . MET A 1 105 ? 70.06222 -12.87147 18.37814 1.000 26.38076 1133 MET A N 1
ATOM 666 C CA . MET A 1 105 ? 70.62112 -14.12071 18.89029 1.000 31.00237 1133 MET A CA 1
ATOM 667 C C . MET A 1 105 ? 69.78574 -14.51557 20.08952 1.000 40.26207 1133 MET A C 1
ATOM 668 O O . MET A 1 105 ? 69.49470 -13.66320 20.93307 1.000 38.45814 1133 MET A O 1
ATOM 673 N N . GLU A 1 106 ? 69.41112 -15.79064 20.16646 1.000 35.81582 1134 GLU A N 1
ATOM 674 C CA . GLU A 1 106 ? 68.61657 -16.29886 21.29599 1.000 48.15130 1134 GLU A CA 1
ATOM 675 C C . GLU A 1 106 ? 67.36272 -15.42390 21.35287 1.000 57.08176 1134 GLU A C 1
ATOM 676 O O . GLU A 1 106 ? 66.69851 -15.24238 20.31891 1.000 48.14793 1134 GLU A O 1
ATOM 682 N N . ASN A 1 107 ? 67.02110 -14.81961 22.48837 1.000 48.12599 1135 ASN A N 1
ATOM 683 C CA . ASN A 1 107 ? 65.85836 -13.94254 22.56553 1.000 51.85567 1135 ASN A CA 1
ATOM 684 C C . ASN A 1 107 ? 66.23904 -12.46473 22.55480 1.000 55.11414 1135 ASN A C 1
ATOM 685 O O . ASN A 1 107 ? 65.43965 -11.62031 22.96761 1.000 60.92563 1135 ASN A O 1
ATOM 690 N N . GLU A 1 108 ? 67.43412 -12.13577 22.07437 1.000 35.16619 1136 GLU A N 1
ATOM 691 C CA . GLU A 1 108 ? 68.04400 -10.84301 22.32397 1.000 34.56413 1136 GLU A CA 1
ATOM 692 C C . GLU A 1 108 ? 68.41317 -10.17817 21.00619 1.000 35.40899 1136 GLU A C 1
ATOM 693 O O . GLU A 1 108 ? 68.57612 -10.84190 19.98359 1.000 29.92914 1136 GLU A O 1
ATOM 699 N N . ARG A 1 109 ? 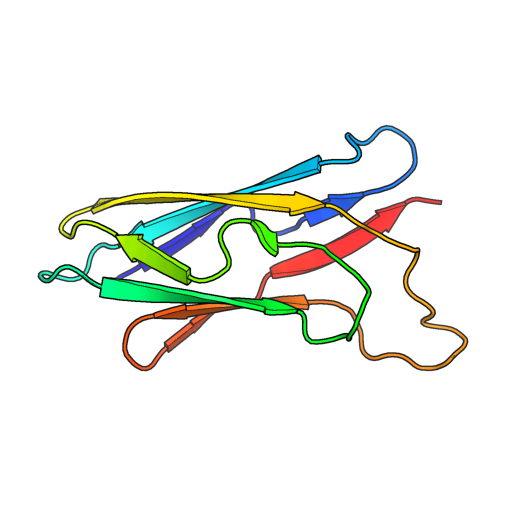68.56795 -8.85311 21.04705 1.000 31.69979 1137 ARG A N 1
ATOM 700 C CA . ARG A 1 109 ? 68.97609 -8.06701 19.88598 1.000 30.48320 1137 ARG A CA 1
ATOM 701 C C . ARG A 1 109 ? 70.00959 -7.03081 20.30882 1.000 32.19544 1137 ARG A C 1
ATOM 702 O O . ARG A 1 109 ? 69.89994 -6.44514 21.39220 1.000 33.25301 1137 ARG A O 1
ATOM 710 N N . ILE A 1 110 ? 70.99968 -6.81253 19.44728 1.000 28.14861 1138 ILE A N 1
ATOM 711 C CA . ILE A 1 110 ? 71.97850 -5.73952 19.58152 1.000 31.85074 1138 ILE A CA 1
ATOM 712 C C . ILE A 1 110 ? 71.97989 -4.94748 18.28034 1.000 30.29626 1138 ILE A C 1
ATOM 713 O O . ILE A 1 110 ? 72.13024 -5.53211 17.19970 1.000 26.48291 1138 ILE A O 1
ATOM 718 N N . SER A 1 111 ? 71.82622 -3.62728 18.38692 1.000 26.44688 1139 SER A N 1
ATOM 719 C CA A SER A 1 111 ? 71.80954 -2.73409 17.23180 0.700 32.00968 1139 SE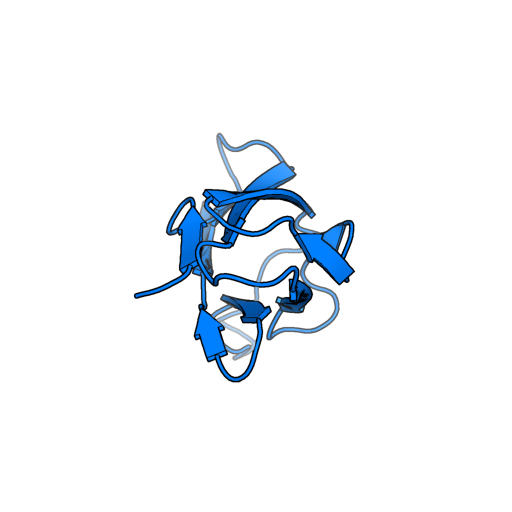R A CA 1
ATOM 720 C CA B SER A 1 111 ? 71.81370 -2.74437 17.22856 0.300 31.93235 1139 SER A CA 1
ATOM 721 C C . SER A 1 111 ? 73.14061 -2.00621 17.11248 1.000 30.76079 1139 SER A C 1
ATOM 722 O O . SER A 1 111 ? 73.75107 -1.63631 18.12360 1.000 33.13882 1139 SER A O 1
ATOM 727 N N . VAL A 1 112 ? 73.56967 -1.77819 15.87599 1.000 25.90898 1140 VAL A N 1
ATOM 728 C CA . VAL A 1 112 ? 74.81348 -1.08416 15.57631 1.000 30.20844 1140 VAL A CA 1
ATOM 729 C C . VAL A 1 112 ? 74.48394 0.03541 14.59385 1.000 28.34900 1140 VAL A C 1
ATOM 730 O O . VAL A 1 112 ? 74.00833 -0.24064 13.48421 1.000 24.94889 1140 VAL A O 1
ATOM 734 N N . PRO A 1 113 ? 74.70027 1.29652 14.93720 1.000 29.36704 1141 PRO A N 1
ATOM 735 C CA . PRO A 1 113 ? 74.33638 2.37965 14.01205 1.000 32.45767 1141 PRO A CA 1
ATOM 736 C C . PRO A 1 113 ? 75.27329 2.46004 12.81366 1.000 36.11336 1141 PRO A C 1
ATOM 737 O O . PRO A 1 113 ? 76.41519 1.98797 12.83907 1.000 31.72643 1141 PRO A O 1
ATOM 741 N N . ILE A 1 114 ? 74.74509 3.02356 11.73153 1.000 31.84449 1142 ILE A N 1
ATOM 742 C CA . ILE A 1 114 ? 75.46851 3.19394 10.47323 1.000 31.02417 1142 ILE A CA 1
ATOM 743 C C . ILE A 1 114 ? 75.66559 4.69132 10.25788 1.000 45.14069 1142 ILE A C 1
ATOM 744 O O . ILE A 1 114 ? 74.71623 5.47337 10.41195 1.000 38.44518 1142 ILE A O 1
ATOM 749 N N . SER A 1 115 ? 76.89741 5.09933 9.93755 1.000 48.44029 1143 SER A N 1
ATOM 750 C CA . SER A 1 115 ? 77.19307 6.49002 9.59899 1.000 41.25497 1143 SER A CA 1
ATOM 751 C C . SER A 1 115 ? 77.77155 6.55726 8.19331 1.000 46.09685 1143 SER A C 1
ATOM 752 O O . SER A 1 115 ? 78.52330 5.66391 7.77774 1.000 45.75915 1143 SER A O 1
ATOM 755 N N . PHE A 1 116 ? 77.38714 7.59457 7.44462 1.000 37.56477 1144 PHE A N 1
ATOM 756 C CA . PHE A 1 116 ? 77.88046 7.80387 6.08628 1.000 43.60652 1144 PHE A CA 1
ATOM 757 C C . PHE A 1 116 ? 78.51533 9.18293 6.05792 1.000 55.10935 1144 PHE A C 1
ATOM 758 O O . PHE A 1 116 ? 77.83370 10.18508 6.29465 1.000 51.18601 1144 PHE A O 1
ATOM 766 N N . LYS A 1 117 ? 79.82492 9.22847 5.82719 1.000 47.77579 1145 LYS A N 1
ATOM 767 C CA . LYS A 1 117 ? 80.57653 10.47314 5.91501 1.000 48.55815 1145 LYS A CA 1
ATOM 768 C C . LYS A 1 117 ? 80.51890 11.20898 4.58713 1.000 46.84177 1145 LYS A C 1
ATOM 769 O O . LYS A 1 117 ? 80.87117 10.63721 3.54671 1.000 41.06801 1145 LYS A O 1
ATOM 775 N N . PHE A 1 118 ? 80.06022 12.46592 4.63288 1.000 56.71465 1146 PHE A N 1
ATOM 776 C CA . PHE A 1 118 ? 80.13627 13.42207 3.51549 1.000 75.75195 1146 PHE A CA 1
ATOM 777 C C . PHE A 1 118 ? 81.28043 14.43109 3.66786 1.000 73.64800 1146 PHE A C 1
ATOM 778 O O . PHE A 1 118 ? 81.45128 15.30814 2.81230 1.000 67.25286 1146 PHE A O 1
#

Organism: Drosophila melanogaster (NCBI:txid7227)

Solvent-accessible surface area: 5914 Å² total; per-residue (Å²): 212,62,14,55,18,103,62,59,77,3,86,3,19,97,94,40,66,103,83,14,66,0,31,0,26,0,56,31,116,53,151,25,77,0,87,2,66,32,34,6,105,118,0,17,138,27,54,64,54,114,28,126,2,63,41,122,35,14,108,14,112,0,53,0,104,20,72,80,44,16,94,74,140,111,165,29,166,111,6,54,0,20,0,24,2,91,139,72,174,52,57,3,58,12,36,67,80,202

GO terms:
  GO:0000242 pericentriolar material (C, IDA)
  GO:0005813 centrosome (C, IDA)
  GO:0005814 centriole (C, IDA)
  GO:0035044 sperm aster formation (P, IMP)
  GO:0030953 astral microtubule organization (P, IMP)
  GO:0007098 centrosome cycle (P, IMP)

Sequence (98 aa):
QNWCVQPGLLEFGVGCSPLATLSVTNSFCSRQLIEVTCNVPDLVRRISPSSECYVSSPDGGHAEIDVRLLRSPRQDLLEREPLIVVSMENERISSVPISFKF